Protein AF-A0A0J7YQQ3-F1 (afdb_monomer_lite)

Secondary structure (DSSP, 8-state):
-HHHHHHHTSHHHHTT---TTHHHHHHHTT----PPPHHHHHHHHHHHHHHHHHHHHHHHHHHHHHTTPPPPGGGTHHHHEEEEEEEETTEEEEEEEEEEETTEEEEEETTEEEEEEE--------

Radius of gyration: 21.78 Å; chains: 1; bounding box: 53×23×57 Å

Sequence (126 aa):
VEYLQSILETADFKNNVIHTRWLETQTQTKHVVTRPTDRNAVLLSASYIAWHVLSDARKGFLSQIERGRLVDVADTEGLQRHNVTLRYQSNKYNVIAFLTGPSTMNLRLGEYCYGPVVVRELNTSK

Organism: Beta vulgaris subsp. vulgaris (NCBI:txid3555)

Structure (mmCIF, N/CA/C/O backbone):
data_AF-A0A0J7YQQ3-F1
#
_entry.id   AF-A0A0J7YQQ3-F1
#
loop_
_atom_site.group_PDB
_atom_site.id
_atom_site.type_symbol
_atom_site.label_atom_id
_atom_site.label_alt_id
_atom_site.label_comp_id
_atom_site.label_asym_id
_atom_site.label_entity_id
_atom_site.label_seq_id
_atom_site.pdbx_PDB_ins_code
_atom_site.Cartn_x
_atom_site.Cartn_y
_atom_site.Cartn_z
_atom_site.occupancy
_atom_site.B_iso_or_equiv
_atom_site.auth_seq_id
_atom_site.auth_comp_id
_atom_site.auth_asym_id
_atom_site.auth_atom_id
_atom_site.pdbx_PDB_model_num
ATOM 1 N N . VAL A 1 1 ? -20.045 4.374 8.229 1.00 76.56 1 VAL A N 1
ATOM 2 C CA . VAL A 1 1 ? -20.725 3.097 8.565 1.00 76.56 1 VAL A CA 1
ATOM 3 C C . VAL A 1 1 ? -20.014 2.366 9.695 1.00 76.56 1 VAL A C 1
ATOM 5 O O . VAL A 1 1 ? -20.682 1.926 10.614 1.00 76.56 1 VAL A O 1
ATOM 8 N N . GLU A 1 2 ? -18.684 2.304 9.683 1.00 75.94 2 GLU A N 1
ATOM 9 C CA . GLU A 1 2 ? -17.883 1.522 10.641 1.00 75.94 2 GLU A CA 1
ATOM 10 C C . GLU A 1 2 ? -18.189 1.803 12.127 1.00 75.94 2 GLU A C 1
ATOM 12 O O . GLU A 1 2 ? -18.318 0.874 12.916 1.00 75.94 2 GLU A O 1
ATOM 17 N N . TYR A 1 3 ? -18.390 3.070 12.510 1.00 78.56 3 TYR A N 1
ATOM 18 C CA . TYR A 1 3 ? -18.772 3.427 13.882 1.00 78.56 3 TYR A CA 1
ATOM 19 C C . TYR A 1 3 ? -20.143 2.861 14.280 1.00 78.56 3 TYR A C 1
ATOM 21 O O . TYR A 1 3 ? -20.271 2.232 15.325 1.00 78.56 3 TYR A O 1
ATOM 29 N N . LEU A 1 4 ? -21.152 3.011 13.415 1.00 81.31 4 LEU A N 1
ATOM 30 C CA . LEU A 1 4 ? -22.487 2.455 13.654 1.00 81.31 4 LEU A CA 1
ATOM 31 C C . LEU A 1 4 ? -22.433 0.932 13.760 1.00 81.31 4 LEU A C 1
ATOM 33 O O . LEU A 1 4 ? -23.033 0.374 14.668 1.00 81.31 4 LEU A O 1
ATOM 37 N N . GLN A 1 5 ? -21.665 0.267 12.895 1.00 81.00 5 GLN A N 1
ATOM 38 C CA . GLN A 1 5 ? -21.470 -1.177 12.991 1.00 81.00 5 GLN A CA 1
ATOM 39 C C . GLN A 1 5 ? -20.877 -1.577 14.351 1.00 81.00 5 GLN A C 1
ATOM 41 O O . GLN A 1 5 ? -21.410 -2.467 15.006 1.00 81.00 5 GLN A O 1
ATOM 46 N N . SER A 1 6 ? -19.842 -0.871 14.816 1.00 78.06 6 SER A N 1
ATOM 47 C CA . SER A 1 6 ? -19.228 -1.156 16.120 1.00 78.06 6 SER A CA 1
ATOM 48 C C . SER A 1 6 ? -20.189 -0.952 17.296 1.00 78.06 6 SER A C 1
ATOM 50 O O . SER A 1 6 ? -20.164 -1.723 18.251 1.00 78.06 6 SER A O 1
ATOM 52 N N . ILE A 1 7 ? -21.085 0.037 17.204 1.00 81.56 7 ILE A N 1
ATOM 53 C CA . ILE A 1 7 ? -22.126 0.294 18.206 1.00 81.56 7 ILE A CA 1
ATOM 54 C C . ILE A 1 7 ? -23.133 -0.855 18.233 1.00 81.56 7 ILE A C 1
ATOM 56 O O . ILE A 1 7 ? -23.463 -1.351 19.308 1.00 81.56 7 ILE A O 1
ATOM 60 N N . LEU A 1 8 ? -23.604 -1.298 17.064 1.00 84.31 8 LEU A N 1
ATOM 61 C CA . LEU A 1 8 ? -24.582 -2.385 16.944 1.00 84.31 8 LEU A CA 1
ATOM 62 C C . LEU A 1 8 ? -24.044 -3.719 17.490 1.00 84.31 8 LEU A C 1
ATOM 64 O O . LEU A 1 8 ? -24.815 -4.593 17.886 1.00 84.31 8 LEU A O 1
ATOM 68 N N . GLU A 1 9 ? -22.721 -3.885 17.528 1.00 83.56 9 GLU A N 1
ATOM 69 C CA . GLU A 1 9 ? -22.069 -5.092 18.034 1.00 83.56 9 GLU A CA 1
ATOM 70 C C . GLU A 1 9 ? -21.902 -5.125 19.567 1.00 83.56 9 GLU A C 1
ATOM 72 O O . GLU A 1 9 ? -21.637 -6.208 20.109 1.00 83.56 9 GLU A O 1
ATOM 77 N N . THR A 1 10 ? -22.107 -4.003 20.272 1.00 83.88 10 THR A N 1
ATOM 78 C CA . THR A 1 10 ? -21.972 -3.909 21.741 1.00 83.88 10 THR A CA 1
ATOM 79 C C . THR A 1 10 ? -23.028 -4.719 22.503 1.00 83.88 10 THR A C 1
ATOM 81 O O . THR A 1 10 ? -24.152 -4.927 22.043 1.00 83.88 10 THR A O 1
ATOM 84 N N . ALA A 1 11 ? -22.667 -5.181 23.707 1.00 84.56 11 ALA A N 1
ATOM 85 C CA . ALA A 1 11 ? -23.569 -5.944 24.571 1.00 84.56 11 ALA A CA 1
ATOM 86 C C . ALA A 1 11 ? -24.794 -5.121 25.002 1.00 84.56 11 ALA A C 1
ATOM 88 O O . ALA A 1 11 ? -25.901 -5.650 25.014 1.00 84.56 11 ALA A O 1
ATOM 89 N N . ASP A 1 12 ? -24.613 -3.831 25.290 1.00 85.75 12 ASP A N 1
ATOM 90 C CA . ASP A 1 12 ? -25.701 -2.933 25.692 1.00 85.75 12 ASP A CA 1
ATOM 91 C C . ASP A 1 12 ? -26.758 -2.801 24.594 1.00 85.75 12 ASP A C 1
ATOM 93 O O . ASP A 1 12 ? -27.954 -2.883 24.871 1.00 85.75 12 ASP A O 1
ATOM 97 N N . PHE A 1 13 ? -26.322 -2.675 23.334 1.00 85.88 13 PHE A N 1
ATOM 98 C CA . PHE A 1 13 ? -27.234 -2.641 22.196 1.00 85.88 13 PHE A CA 1
ATOM 99 C C . PHE A 1 13 ? -27.955 -3.986 22.014 1.00 85.88 13 PHE A C 1
ATOM 101 O O . PHE A 1 13 ? -29.177 -4.019 21.878 1.00 85.88 13 PHE A O 1
ATOM 108 N N . LYS A 1 14 ? -27.226 -5.110 22.079 1.00 88.69 14 LYS A N 1
ATOM 109 C CA . LYS A 1 14 ? -27.794 -6.466 21.924 1.00 88.69 14 LYS A CA 1
ATOM 110 C C . LYS A 1 14 ? -28.780 -6.846 23.029 1.00 88.69 14 LYS A C 1
ATOM 112 O O . LYS A 1 14 ? -29.747 -7.552 22.761 1.00 88.69 14 LYS A O 1
ATOM 117 N N . ASN A 1 15 ? -28.548 -6.367 24.246 1.00 91.25 15 ASN A N 1
ATOM 118 C CA . ASN A 1 15 ? -29.387 -6.638 25.412 1.00 91.25 15 ASN A CA 1
ATOM 119 C C . ASN A 1 15 ? -30.461 -5.560 25.637 1.00 91.25 15 ASN A C 1
ATOM 121 O O . ASN A 1 15 ? -31.162 -5.606 26.645 1.00 91.25 15 ASN A O 1
ATOM 125 N N . ASN A 1 16 ? -30.596 -4.598 24.715 1.00 86.94 16 ASN A N 1
ATOM 126 C CA . ASN A 1 16 ? -31.542 -3.485 24.801 1.00 86.94 16 ASN A CA 1
ATOM 127 C C . ASN A 1 16 ? -31.406 -2.649 26.095 1.00 86.94 16 ASN A C 1
ATOM 129 O O . ASN A 1 16 ? -32.385 -2.128 26.629 1.00 86.94 16 ASN A O 1
ATOM 133 N N . VAL A 1 17 ? -30.180 -2.506 26.604 1.00 86.44 17 VAL A N 1
ATOM 134 C CA . VAL A 1 17 ? -29.844 -1.694 27.787 1.00 86.44 17 VAL A CA 1
ATOM 135 C C . VAL A 1 17 ? -29.351 -0.324 27.319 1.00 86.44 17 VAL A C 1
ATOM 137 O O . VAL A 1 17 ? -28.219 0.085 27.563 1.00 86.44 17 VAL A O 1
ATOM 140 N N . ILE A 1 18 ? -30.200 0.377 26.569 1.00 86.56 18 ILE A N 1
ATOM 141 C CA . ILE A 1 18 ? -29.851 1.633 25.900 1.00 86.56 18 ILE A CA 1
ATOM 142 C C . ILE A 1 18 ? -30.621 2.780 26.557 1.00 86.56 18 ILE A C 1
ATOM 144 O O . ILE A 1 18 ? -31.847 2.750 26.633 1.00 86.56 18 ILE A O 1
ATOM 148 N N . HIS A 1 19 ? -29.914 3.808 27.026 1.00 86.81 19 HIS A N 1
ATOM 149 C CA . HIS A 1 19 ? -30.513 5.023 27.591 1.00 86.81 19 HIS A CA 1
ATOM 150 C C . HIS A 1 19 ? -30.180 6.266 26.753 1.00 86.81 19 HIS A C 1
ATOM 152 O O . HIS A 1 19 ? -29.277 6.253 25.922 1.00 86.81 19 HIS A O 1
ATOM 158 N N . THR A 1 20 ? -30.867 7.385 26.993 1.00 84.38 20 THR A N 1
ATOM 159 C CA . THR A 1 20 ? -30.740 8.616 26.181 1.00 84.38 20 THR A CA 1
ATOM 160 C C . THR A 1 20 ? -29.319 9.186 26.118 1.00 84.38 20 THR A C 1
ATOM 162 O O . THR A 1 20 ? -28.935 9.745 25.099 1.00 84.38 20 THR A O 1
ATOM 165 N N . ARG A 1 21 ? -28.511 8.990 27.168 1.00 84.25 21 ARG A N 1
ATOM 166 C CA . ARG A 1 21 ? -27.089 9.394 27.219 1.00 84.25 21 ARG A CA 1
ATOM 167 C C . ARG A 1 21 ? -26.088 8.304 26.823 1.00 84.25 21 ARG A C 1
ATOM 169 O O . ARG A 1 21 ? -24.886 8.482 26.990 1.00 84.25 21 ARG A O 1
ATOM 176 N N . TRP A 1 22 ? -26.560 7.146 26.366 1.00 83.88 22 TRP A N 1
ATOM 177 C CA . TRP A 1 22 ? -25.709 5.966 26.176 1.00 83.88 22 TRP A CA 1
ATOM 178 C C . TRP A 1 22 ? -24.685 6.193 25.069 1.00 83.88 22 TRP A C 1
ATOM 180 O O . TRP A 1 22 ? -23.500 5.939 25.249 1.00 83.88 22 TRP A O 1
ATOM 190 N N . LEU A 1 23 ? -25.115 6.798 23.961 1.00 80.88 23 LEU A N 1
ATOM 191 C CA . LEU A 1 23 ? -24.217 7.156 22.868 1.00 80.88 23 LEU A CA 1
ATOM 192 C C . LEU A 1 23 ? -23.109 8.121 23.331 1.00 80.88 23 LEU A C 1
ATOM 194 O O . LEU A 1 23 ? -21.953 7.955 22.958 1.00 80.88 23 LEU A O 1
ATOM 198 N N . GLU A 1 24 ? -23.446 9.087 24.192 1.00 81.31 24 GLU A N 1
ATOM 199 C CA . GLU A 1 24 ? -22.481 10.047 24.745 1.00 81.31 24 GLU A CA 1
ATOM 200 C C . GLU A 1 24 ? -21.405 9.333 25.578 1.00 81.31 24 GLU A C 1
ATOM 202 O O . GLU A 1 24 ? -20.218 9.654 25.492 1.00 81.31 24 GLU A O 1
ATOM 207 N N . THR A 1 25 ? -21.797 8.298 26.325 1.00 76.38 25 THR A N 1
ATOM 208 C CA . THR A 1 25 ? -20.869 7.473 27.115 1.00 76.38 25 THR A CA 1
ATOM 209 C C . THR A 1 25 ? -19.975 6.605 26.221 1.00 76.38 25 THR A C 1
ATOM 211 O O . THR A 1 25 ? -18.778 6.467 26.495 1.00 76.38 25 THR A O 1
ATOM 214 N N . GLN A 1 26 ? -20.506 6.106 25.099 1.00 71.19 26 GLN A N 1
ATOM 215 C CA . GLN A 1 26 ? -19.728 5.389 24.078 1.00 71.19 26 GLN A CA 1
ATOM 216 C C . GLN A 1 26 ? -18.766 6.302 23.299 1.00 71.19 26 GLN A C 1
ATOM 218 O O . GLN A 1 26 ? -17.744 5.838 22.805 1.00 71.19 26 GLN A O 1
ATOM 223 N N . THR A 1 27 ? -19.054 7.603 23.181 1.00 66.62 27 THR A N 1
ATOM 224 C CA . THR A 1 27 ? -18.122 8.569 22.561 1.00 66.62 27 THR A CA 1
ATOM 225 C C . THR A 1 27 ? -16.991 9.021 23.487 1.00 66.62 27 THR A C 1
ATOM 227 O O . THR A 1 27 ? -15.941 9.442 23.004 1.00 66.62 27 THR A O 1
ATOM 230 N N . GLN A 1 28 ? -17.191 8.955 24.808 1.00 63.53 28 GLN A N 1
ATOM 231 C CA . GLN A 1 28 ? -16.186 9.346 25.807 1.00 63.53 28 GLN A CA 1
ATOM 232 C C . GLN A 1 28 ? -15.158 8.246 26.069 1.00 63.53 28 GLN A C 1
ATOM 234 O O . GLN A 1 28 ? -13.974 8.519 26.283 1.00 63.53 28 GLN A O 1
ATOM 239 N N . THR A 1 29 ? -15.593 6.990 26.031 1.00 61.91 29 THR A N 1
ATOM 240 C CA . THR A 1 29 ? -14.674 5.862 25.922 1.00 61.91 29 THR A CA 1
ATOM 241 C C . THR A 1 29 ? -14.057 5.910 24.527 1.00 61.91 29 THR A C 1
ATOM 243 O O . THR A 1 29 ? -14.746 6.171 23.549 1.00 61.91 29 THR A O 1
ATOM 246 N N . LYS A 1 30 ? -12.735 5.731 24.402 1.00 56.97 30 LYS A N 1
ATOM 247 C CA . LYS A 1 30 ? -12.053 5.664 23.097 1.00 56.97 30 LYS A CA 1
ATOM 248 C C . LYS A 1 30 ? -12.507 4.397 22.368 1.00 56.97 30 LYS A C 1
ATOM 250 O O . LYS A 1 30 ? -11.748 3.434 22.292 1.00 56.97 30 LYS A O 1
ATOM 255 N N . HIS A 1 31 ? -13.741 4.362 21.883 1.00 52.72 31 HIS A N 1
ATOM 256 C CA . HIS A 1 31 ? -14.275 3.226 21.161 1.00 52.72 31 HIS A CA 1
ATOM 257 C C . HIS A 1 31 ? -13.588 3.209 19.799 1.00 52.72 31 HIS A C 1
ATOM 259 O O . HIS A 1 31 ? -13.899 3.970 18.880 1.00 52.72 31 HIS A O 1
ATOM 265 N N . VAL A 1 32 ? -12.537 2.400 19.720 1.00 56.75 32 VAL A N 1
ATOM 266 C CA . VAL A 1 32 ? -11.755 2.223 18.509 1.00 56.75 32 VAL A CA 1
ATOM 267 C C . VAL A 1 32 ? -12.595 1.332 17.609 1.00 56.75 32 VAL A C 1
ATOM 269 O O . VAL A 1 32 ? -12.732 0.141 17.867 1.00 56.75 32 VAL A O 1
ATOM 272 N N . VAL A 1 33 ? -13.186 1.933 16.573 1.00 65.44 33 VAL A N 1
ATOM 273 C CA . VAL A 1 33 ? -13.641 1.222 15.369 1.00 65.44 33 VAL A CA 1
ATOM 274 C C . VAL A 1 33 ? -12.653 0.098 15.075 1.00 65.44 33 VAL A C 1
ATOM 276 O O . VAL A 1 33 ? -11.455 0.364 15.107 1.00 65.44 33 VAL A O 1
ATOM 279 N N . THR A 1 34 ? -13.117 -1.124 14.819 1.00 68.31 34 THR A N 1
ATOM 280 C CA . THR A 1 34 ? -12.255 -2.294 14.610 1.00 68.31 34 THR A CA 1
ATOM 281 C C . THR A 1 34 ? -11.208 -2.001 13.534 1.00 68.31 34 THR A C 1
ATOM 283 O O . THR A 1 34 ? -11.500 -2.004 12.340 1.00 68.31 34 THR A O 1
ATOM 286 N N . ARG A 1 35 ? -9.980 -1.688 13.958 1.00 72.31 35 ARG A N 1
ATOM 287 C CA . ARG A 1 35 ? -8.875 -1.377 13.051 1.00 72.31 35 ARG A CA 1
ATOM 288 C C . ARG A 1 35 ? -8.187 -2.674 12.642 1.00 72.31 35 ARG A C 1
ATOM 290 O O . ARG A 1 35 ? -8.079 -3.589 13.461 1.00 72.31 35 ARG A O 1
ATOM 297 N N . PRO A 1 36 ? -7.679 -2.761 11.403 1.00 80.44 36 PRO A N 1
ATOM 298 C CA . PRO A 1 36 ? -6.749 -3.823 11.056 1.00 80.44 36 PRO A CA 1
ATOM 299 C C . PRO A 1 36 ? -5.537 -3.771 11.991 1.00 80.44 36 PRO A C 1
ATOM 301 O O . PRO A 1 36 ? -5.173 -2.704 12.488 1.00 80.44 36 PRO A O 1
ATOM 304 N N . THR A 1 37 ? -4.904 -4.924 12.219 1.00 86.56 37 THR A N 1
ATOM 305 C CA . THR A 1 37 ? -3.696 -5.005 13.050 1.00 86.56 37 THR A CA 1
ATOM 306 C C . THR A 1 37 ? -2.643 -4.016 12.555 1.00 86.56 37 THR A C 1
ATOM 308 O O . THR A 1 37 ? -2.470 -3.850 11.345 1.00 86.56 37 THR A O 1
ATOM 311 N N . ASP A 1 38 ? -1.912 -3.380 13.474 1.00 87.31 38 ASP A N 1
ATOM 312 C CA . ASP A 1 38 ? -0.942 -2.328 13.132 1.00 87.31 38 ASP A CA 1
ATOM 313 C C . ASP A 1 38 ? 0.055 -2.791 12.061 1.00 87.31 38 ASP A C 1
ATOM 315 O O . ASP A 1 38 ? 0.364 -2.070 11.112 1.00 87.31 38 ASP A O 1
ATOM 319 N N . ARG A 1 39 ? 0.490 -4.053 12.155 1.00 86.38 39 ARG A N 1
ATOM 320 C CA . ARG A 1 39 ? 1.342 -4.702 11.154 1.00 86.38 39 ARG A CA 1
ATOM 321 C C . ARG A 1 39 ? 0.687 -4.742 9.773 1.00 86.38 39 ARG A C 1
ATOM 323 O O . ARG A 1 39 ? 1.336 -4.383 8.794 1.00 86.38 39 ARG A O 1
ATOM 330 N N . ASN A 1 40 ? -0.568 -5.178 9.677 1.00 88.81 40 ASN A N 1
ATOM 331 C CA . ASN A 1 40 ? -1.272 -5.250 8.397 1.00 88.81 40 ASN A CA 1
ATOM 332 C C . ASN A 1 40 ? -1.514 -3.852 7.831 1.00 88.81 40 ASN A C 1
ATOM 334 O O . ASN A 1 40 ? -1.305 -3.648 6.640 1.00 88.81 40 ASN A O 1
ATOM 338 N N . ALA A 1 41 ? -1.876 -2.881 8.672 1.00 90.56 41 ALA A N 1
ATOM 339 C CA . ALA A 1 41 ? -2.040 -1.495 8.249 1.00 90.56 41 ALA A CA 1
ATOM 340 C C . ALA A 1 41 ? -0.750 -0.946 7.616 1.00 90.56 41 ALA A C 1
ATOM 342 O O . ALA A 1 41 ? -0.786 -0.398 6.514 1.00 90.56 41 ALA A O 1
ATOM 343 N N . VAL A 1 42 ? 0.399 -1.156 8.266 1.00 91.44 42 VAL A N 1
ATOM 344 C CA . VAL A 1 42 ? 1.714 -0.739 7.754 1.00 91.44 42 VAL A CA 1
ATOM 345 C C . VAL A 1 42 ? 2.073 -1.460 6.453 1.00 91.44 42 VAL A C 1
ATOM 347 O O . VAL A 1 42 ? 2.466 -0.803 5.489 1.00 91.44 42 VAL A O 1
ATOM 350 N N . LEU A 1 43 ? 1.918 -2.786 6.387 1.00 91.19 43 LEU A N 1
ATOM 351 C CA . LEU A 1 43 ? 2.281 -3.572 5.200 1.00 91.19 43 LEU A CA 1
ATOM 352 C C . LEU A 1 43 ? 1.394 -3.257 3.990 1.00 91.19 43 LEU A C 1
ATOM 354 O O . LEU A 1 43 ? 1.908 -3.106 2.881 1.00 91.19 43 LEU A O 1
ATOM 358 N N . LEU A 1 44 ? 0.082 -3.121 4.192 1.00 91.50 44 LEU A N 1
ATOM 359 C CA . LEU A 1 44 ? -0.867 -2.771 3.131 1.00 91.50 44 LEU A CA 1
ATOM 360 C C . LEU A 1 44 ? -0.629 -1.346 2.623 1.00 91.50 44 LEU A C 1
ATOM 362 O O . LEU A 1 44 ? -0.599 -1.112 1.419 1.00 91.50 44 LEU A O 1
ATOM 366 N N . SER A 1 45 ? -0.368 -0.404 3.530 1.00 92.00 45 SER A N 1
ATOM 367 C CA . SER A 1 45 ? -0.039 0.974 3.145 1.00 92.00 45 SER A CA 1
ATOM 368 C C . SER A 1 45 ? 1.275 1.033 2.364 1.00 92.00 45 SER A C 1
ATOM 370 O O . SER A 1 45 ? 1.360 1.697 1.334 1.00 92.00 45 SER A O 1
ATOM 372 N N . ALA A 1 46 ? 2.300 0.308 2.826 1.00 92.88 46 ALA A N 1
ATOM 373 C CA . ALA A 1 46 ? 3.595 0.254 2.157 1.00 92.88 46 ALA A CA 1
ATOM 374 C C . ALA A 1 46 ? 3.495 -0.360 0.756 1.00 92.88 46 ALA A C 1
ATOM 376 O O . ALA A 1 46 ? 4.064 0.183 -0.187 1.00 92.88 46 ALA A O 1
ATOM 377 N N . SER A 1 47 ? 2.755 -1.463 0.615 1.00 92.50 47 SER A N 1
ATOM 378 C CA . SER A 1 47 ? 2.539 -2.112 -0.683 1.00 92.50 47 SER A CA 1
ATOM 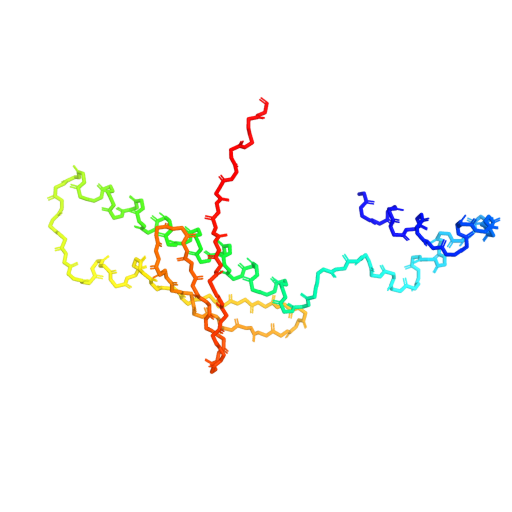379 C C . SER A 1 47 ? 1.748 -1.233 -1.647 1.00 92.50 47 SER A C 1
ATOM 381 O O . SER A 1 47 ? 2.133 -1.133 -2.808 1.00 92.50 47 SER A O 1
ATOM 383 N N . TYR A 1 48 ? 0.715 -0.534 -1.173 1.00 92.75 48 TYR A N 1
ATOM 384 C CA . TYR A 1 48 ? -0.037 0.428 -1.981 1.00 92.75 48 TYR A CA 1
ATOM 385 C C . TYR A 1 48 ? 0.854 1.561 -2.512 1.00 92.75 48 TYR A C 1
ATOM 387 O O . TYR A 1 48 ? 0.890 1.813 -3.717 1.00 92.75 48 TYR A O 1
ATOM 395 N N . ILE A 1 49 ? 1.621 2.214 -1.631 1.00 92.94 49 ILE A N 1
ATOM 396 C CA . ILE A 1 49 ? 2.512 3.319 -2.021 1.00 92.94 49 ILE A CA 1
ATOM 397 C C . ILE A 1 49 ? 3.579 2.823 -3.000 1.00 92.94 49 ILE A C 1
ATOM 399 O O . ILE A 1 49 ? 3.801 3.441 -4.040 1.00 92.94 49 ILE A O 1
ATOM 403 N N . ALA A 1 50 ? 4.220 1.693 -2.688 1.00 92.25 50 ALA A N 1
ATOM 404 C CA . ALA A 1 50 ? 5.231 1.107 -3.555 1.00 92.25 50 ALA A CA 1
ATOM 405 C C . ALA A 1 50 ? 4.669 0.767 -4.937 1.00 92.25 50 ALA A C 1
ATOM 407 O O . ALA A 1 50 ? 5.309 1.084 -5.936 1.00 92.25 50 ALA A O 1
ATOM 408 N N . TRP A 1 51 ? 3.480 0.159 -5.001 1.00 92.31 51 TRP A N 1
ATOM 409 C CA . TRP A 1 51 ? 2.834 -0.190 -6.264 1.00 92.31 51 TRP A CA 1
ATOM 410 C C . TRP A 1 51 ? 2.618 1.036 -7.145 1.00 92.31 51 TRP A C 1
ATOM 412 O O . TRP A 1 51 ? 3.001 1.011 -8.311 1.00 92.31 51 TRP A O 1
ATOM 422 N N . HIS A 1 52 ? 2.070 2.118 -6.588 1.00 91.31 52 HIS A N 1
ATOM 423 C CA . HIS A 1 52 ? 1.829 3.345 -7.344 1.00 91.31 52 HIS A CA 1
ATOM 424 C C . HIS A 1 52 ? 3.119 3.953 -7.885 1.00 91.31 52 HIS A C 1
ATOM 426 O O . HIS A 1 52 ? 3.213 4.212 -9.082 1.00 91.31 52 HIS A O 1
ATOM 432 N N . VAL A 1 53 ? 4.140 4.105 -7.038 1.00 91.31 53 VAL A N 1
ATOM 433 C CA . VAL A 1 53 ? 5.418 4.690 -7.464 1.00 91.31 53 VAL A CA 1
ATOM 434 C C . VAL A 1 53 ? 6.091 3.834 -8.539 1.00 91.31 53 VAL A C 1
ATOM 436 O O . VAL A 1 53 ? 6.565 4.362 -9.543 1.00 91.31 53 VAL A O 1
ATOM 439 N N . LEU A 1 54 ? 6.108 2.511 -8.364 1.00 90.31 54 LEU A N 1
ATOM 440 C CA . LEU A 1 54 ? 6.713 1.587 -9.325 1.00 90.31 54 LEU A CA 1
ATOM 441 C C . LEU A 1 54 ? 5.919 1.521 -10.635 1.00 90.31 54 LEU A C 1
ATOM 443 O O . LEU A 1 54 ? 6.507 1.480 -11.715 1.00 90.31 54 LEU A O 1
ATOM 447 N N . SER A 1 55 ? 4.588 1.546 -10.560 1.00 89.56 55 SER A N 1
ATOM 448 C CA . SER A 1 55 ? 3.723 1.596 -11.738 1.00 89.56 55 SER A CA 1
ATOM 449 C C . SER A 1 55 ? 3.920 2.898 -12.515 1.00 89.56 55 SER A C 1
ATOM 451 O O . SER A 1 55 ? 3.995 2.869 -13.744 1.00 89.56 55 SER A O 1
ATOM 453 N N . ASP A 1 56 ? 4.022 4.036 -11.834 1.00 90.19 56 ASP A N 1
ATOM 454 C CA . ASP A 1 56 ? 4.242 5.330 -12.482 1.00 90.19 56 ASP A CA 1
ATOM 455 C C . ASP A 1 56 ? 5.640 5.413 -13.102 1.00 90.19 56 ASP A C 1
ATOM 457 O O . ASP A 1 56 ? 5.773 5.836 -14.252 1.00 90.19 56 ASP A O 1
ATOM 461 N N . ALA A 1 57 ? 6.667 4.911 -12.409 1.00 88.94 57 ALA A N 1
ATOM 462 C CA . ALA A 1 57 ? 8.013 4.778 -12.964 1.00 88.94 57 ALA A CA 1
ATOM 463 C C . ALA A 1 57 ? 8.016 3.894 -14.222 1.00 88.94 57 ALA A C 1
ATOM 465 O O . ALA A 1 57 ? 8.609 4.257 -15.239 1.00 88.94 57 ALA A O 1
ATOM 466 N N . ARG A 1 58 ? 7.280 2.775 -14.202 1.00 88.69 58 ARG A N 1
ATOM 467 C CA . ARG A 1 58 ? 7.128 1.884 -15.359 1.00 88.69 58 ARG A CA 1
ATOM 468 C C . ARG A 1 58 ? 6.411 2.560 -16.527 1.00 88.69 58 ARG A C 1
ATOM 470 O O . ARG A 1 58 ? 6.858 2.419 -17.662 1.00 88.69 58 ARG A O 1
ATOM 477 N N . LYS A 1 59 ? 5.327 3.299 -16.278 1.00 89.44 59 LYS A N 1
ATOM 478 C CA . LYS A 1 59 ? 4.622 4.072 -17.318 1.00 89.44 59 LYS A CA 1
ATOM 479 C C . LYS A 1 59 ? 5.531 5.147 -17.917 1.00 89.44 59 LYS A C 1
ATOM 481 O O . LYS A 1 59 ? 5.593 5.285 -19.136 1.00 89.44 59 LYS A O 1
ATOM 486 N N . GLY A 1 60 ? 6.273 5.864 -17.073 1.00 88.38 60 GLY A N 1
ATOM 487 C CA . GLY A 1 60 ? 7.249 6.862 -17.506 1.00 88.38 60 GLY A CA 1
ATOM 488 C C . GLY A 1 60 ? 8.355 6.255 -18.368 1.00 88.38 60 GLY A C 1
ATOM 489 O O . GLY A 1 60 ? 8.691 6.808 -19.413 1.00 88.38 60 GLY A O 1
ATOM 490 N N . PHE A 1 61 ? 8.867 5.091 -17.975 1.00 87.94 61 PHE A N 1
ATOM 491 C CA . PHE A 1 61 ? 9.865 4.342 -18.733 1.00 87.94 61 PHE A CA 1
ATOM 492 C C . PHE A 1 61 ? 9.341 3.895 -20.104 1.00 87.94 61 PHE A C 1
ATOM 494 O O . PHE A 1 61 ? 9.989 4.141 -21.120 1.00 87.94 61 PHE A O 1
ATOM 501 N N . LEU A 1 62 ? 8.133 3.325 -20.160 1.00 89.00 62 LEU A N 1
ATOM 502 C CA . LEU A 1 62 ? 7.493 2.948 -21.426 1.00 89.00 62 LEU A CA 1
ATOM 503 C C . LEU A 1 62 ? 7.309 4.155 -22.355 1.00 89.00 62 LEU A C 1
ATOM 505 O O . LEU A 1 62 ? 7.666 4.077 -23.527 1.00 89.00 62 LEU A O 1
ATOM 509 N N . SER A 1 63 ? 6.860 5.298 -21.826 1.00 89.44 63 SER A N 1
ATOM 510 C CA . SER A 1 63 ? 6.693 6.514 -22.632 1.00 89.44 63 SER A CA 1
ATOM 511 C C . SER A 1 63 ? 8.012 7.024 -23.226 1.00 89.44 63 SER A C 1
ATOM 513 O O . SER A 1 63 ? 8.031 7.595 -24.316 1.00 89.44 63 SER A O 1
ATOM 515 N N . GLN A 1 64 ? 9.135 6.832 -22.530 1.00 87.38 64 GLN A N 1
ATOM 516 C CA . GLN A 1 64 ? 10.450 7.215 -23.049 1.00 87.38 64 GLN A CA 1
ATOM 517 C C . GLN A 1 64 ? 10.915 6.285 -24.174 1.00 87.38 64 GLN A C 1
ATOM 519 O O . GLN A 1 64 ? 11.467 6.767 -25.165 1.00 87.38 64 GLN A O 1
ATOM 524 N N . ILE A 1 65 ? 10.643 4.984 -24.050 1.00 88.75 65 ILE A N 1
ATOM 525 C CA . ILE A 1 65 ? 10.921 4.000 -25.104 1.00 88.75 65 ILE A CA 1
ATOM 526 C C . ILE A 1 65 ? 10.092 4.302 -26.354 1.00 88.75 65 ILE A C 1
ATOM 528 O O . ILE A 1 65 ? 10.635 4.309 -27.455 1.00 88.75 65 ILE A O 1
ATOM 532 N N . GLU A 1 66 ? 8.803 4.614 -26.199 1.00 90.69 66 GLU A N 1
ATOM 533 C CA . GLU A 1 66 ? 7.918 4.986 -27.315 1.00 90.69 66 GLU A CA 1
ATOM 534 C C . GLU A 1 66 ? 8.430 6.207 -28.092 1.00 90.69 66 GLU A C 1
ATOM 536 O O . GLU A 1 66 ? 8.223 6.319 -29.298 1.00 90.69 66 GLU A O 1
ATOM 541 N N . ARG A 1 67 ? 9.143 7.113 -27.414 1.00 91.38 67 ARG A N 1
ATOM 542 C CA . ARG A 1 67 ? 9.773 8.299 -28.015 1.00 91.38 67 ARG A CA 1
ATOM 543 C C . ARG A 1 67 ? 11.157 8.020 -28.614 1.00 91.38 67 ARG A C 1
ATOM 545 O O . ARG A 1 67 ? 11.808 8.956 -29.070 1.00 91.38 67 ARG A O 1
ATOM 552 N N . GLY A 1 68 ? 11.618 6.769 -28.605 1.00 87.00 68 GLY A N 1
ATOM 553 C CA . GLY A 1 68 ? 12.903 6.358 -29.171 1.00 87.00 68 GLY A CA 1
ATOM 554 C C . GLY A 1 68 ? 14.121 6.714 -28.315 1.00 87.00 68 GLY A C 1
ATOM 555 O O . GLY A 1 68 ? 15.233 6.772 -28.840 1.00 87.00 68 GLY A O 1
ATOM 556 N N . ARG A 1 69 ? 13.948 6.973 -27.010 1.00 84.56 69 ARG A N 1
ATOM 557 C CA . ARG A 1 69 ? 15.085 7.220 -26.111 1.00 84.56 69 ARG A CA 1
ATOM 558 C C . ARG A 1 69 ? 15.868 5.920 -25.888 1.00 84.56 69 ARG A C 1
ATOM 560 O O . ARG A 1 69 ? 15.283 4.882 -25.591 1.00 84.56 69 ARG A O 1
ATOM 567 N N . LEU A 1 70 ? 17.196 5.998 -25.985 1.00 77.38 70 LEU A N 1
ATOM 568 C CA . LEU A 1 70 ? 18.091 4.903 -25.610 1.00 77.38 70 LEU A CA 1
ATOM 569 C C . LEU A 1 70 ? 18.036 4.694 -24.092 1.00 77.38 70 LEU A C 1
ATOM 571 O O . LEU A 1 70 ? 18.227 5.640 -23.329 1.00 77.38 70 LEU A O 1
ATOM 575 N N . VAL A 1 71 ? 17.741 3.462 -23.686 1.00 78.88 71 VAL A N 1
ATOM 576 C CA . VAL A 1 71 ? 17.661 3.047 -22.283 1.00 78.88 71 VAL A CA 1
ATOM 577 C C . VAL A 1 71 ? 19.061 2.745 -21.768 1.00 78.88 71 VAL A C 1
ATOM 579 O O . VAL A 1 71 ? 19.762 1.927 -22.367 1.00 78.88 71 VAL A O 1
ATOM 582 N N . ASP A 1 72 ? 19.434 3.354 -20.645 1.00 78.88 72 ASP A N 1
ATOM 583 C CA . ASP A 1 72 ? 20.633 2.980 -19.893 1.00 78.88 72 ASP A CA 1
ATOM 584 C C . ASP A 1 72 ? 20.267 2.089 -18.691 1.00 78.88 72 ASP A C 1
ATOM 586 O O . ASP A 1 72 ? 19.127 2.069 -18.219 1.00 78.88 72 ASP A O 1
ATOM 590 N N . VAL A 1 73 ? 21.240 1.355 -18.156 1.00 75.06 73 VAL A N 1
ATOM 591 C CA . VAL A 1 73 ? 21.076 0.493 -16.974 1.00 75.06 73 VAL A CA 1
ATOM 592 C C . VAL A 1 73 ? 20.578 1.309 -15.775 1.00 75.06 73 VAL A C 1
ATOM 594 O O . VAL A 1 73 ? 19.716 0.844 -15.027 1.00 75.06 73 VAL A O 1
ATOM 597 N N . ALA A 1 74 ? 21.031 2.559 -15.649 1.00 75.38 74 ALA A N 1
ATOM 598 C CA . ALA A 1 74 ? 20.593 3.487 -14.608 1.00 75.38 74 ALA A CA 1
ATOM 599 C C . ALA A 1 74 ? 19.083 3.792 -14.652 1.00 75.38 74 ALA A C 1
ATOM 601 O O . ALA A 1 74 ? 18.465 3.984 -13.605 1.00 75.38 74 ALA A O 1
ATOM 602 N N . ASP A 1 75 ? 18.460 3.770 -15.837 1.00 72.38 75 ASP A N 1
ATOM 603 C CA . ASP A 1 75 ? 17.018 4.005 -15.983 1.00 72.38 75 ASP A CA 1
ATOM 604 C C . ASP A 1 75 ? 16.183 2.815 -15.451 1.00 72.38 75 ASP A C 1
ATOM 606 O O . ASP A 1 75 ? 14.975 2.943 -15.238 1.00 72.38 75 ASP A O 1
ATOM 610 N N . THR A 1 76 ? 16.813 1.657 -15.199 1.00 72.81 76 THR A N 1
ATOM 611 C CA . THR A 1 76 ? 16.133 0.422 -14.770 1.00 72.81 76 THR A CA 1
ATOM 612 C C . THR A 1 76 ? 16.204 0.139 -13.267 1.00 72.81 76 THR A C 1
ATOM 614 O O . THR A 1 76 ? 15.343 -0.577 -12.746 1.00 72.81 76 THR A O 1
ATOM 617 N N . GLU A 1 77 ? 17.157 0.728 -12.536 1.00 71.69 77 GLU A N 1
ATOM 618 C CA . GLU A 1 77 ? 17.373 0.430 -11.107 1.00 71.69 77 GLU A CA 1
ATOM 619 C C . GLU A 1 77 ? 16.161 0.793 -10.227 1.00 71.69 77 GLU A C 1
ATOM 621 O O . GLU A 1 77 ? 15.859 0.107 -9.246 1.00 71.69 77 GLU A O 1
ATOM 626 N N . GLY A 1 78 ? 15.414 1.834 -10.608 1.00 74.44 78 GLY A N 1
ATOM 627 C CA . GLY A 1 78 ? 14.220 2.299 -9.894 1.00 74.44 78 GLY A CA 1
ATOM 628 C C . GLY A 1 78 ? 12.926 1.548 -10.228 1.00 74.44 78 GLY A C 1
ATOM 629 O O . GLY A 1 78 ? 11.906 1.789 -9.585 1.00 74.44 78 GLY A O 1
ATOM 630 N N . LEU A 1 79 ? 12.940 0.645 -11.216 1.00 82.06 79 LEU A N 1
ATOM 631 C CA . LEU A 1 79 ? 11.729 -0.043 -11.688 1.00 82.06 79 LEU A CA 1
ATOM 632 C C . LEU A 1 79 ? 11.361 -1.268 -10.854 1.00 82.06 79 LEU A C 1
ATOM 634 O O . LEU A 1 79 ? 10.212 -1.702 -10.884 1.00 82.06 79 LEU A O 1
ATOM 638 N N . GLN A 1 80 ? 12.326 -1.850 -10.140 1.00 85.62 80 GLN A N 1
ATOM 639 C CA . GLN A 1 80 ? 12.115 -3.084 -9.377 1.00 85.62 80 GLN A CA 1
ATOM 640 C C . GLN A 1 80 ? 12.063 -2.856 -7.872 1.00 85.62 80 GLN A C 1
ATOM 642 O O . GLN A 1 80 ? 11.457 -3.658 -7.158 1.00 85.62 80 GLN A O 1
ATOM 647 N N . ARG A 1 81 ? 12.693 -1.786 -7.374 1.00 89.56 81 ARG A N 1
ATOM 648 C CA . ARG A 1 81 ? 12.856 -1.540 -5.944 1.00 89.56 81 ARG A CA 1
ATOM 649 C C . ARG A 1 81 ? 12.489 -0.110 -5.588 1.00 89.56 81 ARG A C 1
ATOM 651 O O . ARG A 1 81 ? 12.967 0.836 -6.201 1.00 89.56 81 ARG A O 1
ATOM 658 N N . HIS A 1 82 ? 11.720 0.038 -4.515 1.00 90.94 82 HIS A N 1
ATOM 659 C CA . HIS A 1 82 ? 11.402 1.342 -3.952 1.00 90.94 82 HIS A CA 1
ATOM 660 C C . HIS A 1 82 ? 11.445 1.311 -2.420 1.00 90.94 82 HIS A C 1
ATOM 662 O O . HIS A 1 82 ? 11.035 0.334 -1.792 1.00 90.94 82 HIS A O 1
ATOM 668 N N . ASN A 1 83 ? 11.967 2.375 -1.809 1.00 92.06 83 ASN A N 1
ATOM 669 C CA . ASN A 1 83 ? 12.008 2.525 -0.357 1.00 92.06 83 ASN A CA 1
ATOM 670 C C . ASN A 1 83 ? 10.862 3.430 0.105 1.00 92.06 83 ASN A C 1
ATOM 672 O O . ASN A 1 83 ? 10.860 4.627 -0.171 1.00 92.06 83 ASN 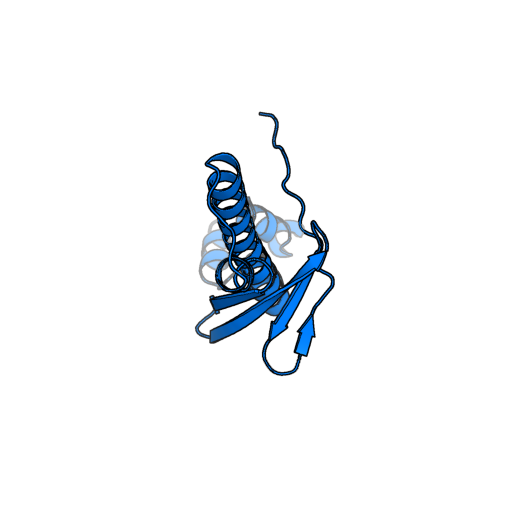A O 1
ATOM 676 N N . VAL A 1 84 ? 9.915 2.858 0.839 1.00 92.19 84 VAL A N 1
ATOM 677 C CA . VAL A 1 84 ? 8.742 3.545 1.372 1.00 92.19 84 VAL A CA 1
ATOM 678 C C . VAL A 1 84 ? 8.999 3.946 2.818 1.00 92.19 84 VAL A C 1
ATOM 680 O O . VAL A 1 84 ? 9.210 3.105 3.690 1.00 92.19 84 VAL A O 1
ATOM 683 N N . THR A 1 85 ? 8.926 5.245 3.089 1.00 92.25 85 THR A N 1
ATOM 684 C CA . THR A 1 85 ? 8.926 5.779 4.455 1.00 92.25 85 THR A CA 1
ATOM 685 C C . THR A 1 85 ? 7.503 6.158 4.842 1.00 92.25 85 THR A C 1
ATOM 687 O O . THR A 1 85 ? 6.892 6.994 4.182 1.00 92.25 85 THR A O 1
ATOM 690 N N . LEU A 1 86 ? 6.983 5.587 5.926 1.00 90.94 86 LEU A N 1
ATOM 691 C CA . LEU A 1 86 ? 5.638 5.879 6.429 1.00 90.94 86 LEU A CA 1
ATOM 692 C C . LEU A 1 86 ? 5.652 6.121 7.942 1.00 90.94 86 LEU A C 1
ATOM 694 O O . LEU A 1 86 ? 6.517 5.619 8.662 1.00 90.94 86 LEU A O 1
ATOM 698 N N . ARG A 1 87 ? 4.693 6.906 8.436 1.00 91.81 87 ARG A N 1
ATOM 699 C CA . ARG A 1 87 ? 4.464 7.113 9.873 1.00 91.81 87 ARG A CA 1
ATOM 700 C C . ARG A 1 87 ? 3.075 6.606 10.239 1.00 91.81 87 ARG A C 1
ATOM 702 O O . ARG A 1 87 ? 2.097 7.049 9.646 1.00 91.81 87 ARG A O 1
ATOM 709 N N . TYR A 1 88 ? 2.992 5.707 11.214 1.00 90.06 88 TYR A N 1
ATOM 710 C CA . TYR A 1 88 ? 1.736 5.136 11.697 1.00 90.06 88 TYR A CA 1
ATOM 711 C C . TYR A 1 88 ? 1.739 5.091 13.226 1.00 90.06 88 TYR A C 1
ATOM 713 O O . TYR A 1 88 ? 2.702 4.616 13.818 1.00 90.06 88 TYR A O 1
ATOM 721 N N . GLN A 1 89 ? 0.688 5.630 13.857 1.00 85.00 89 GLN A N 1
ATOM 722 C CA . GLN A 1 89 ? 0.544 5.725 15.321 1.00 85.00 89 GLN A CA 1
ATOM 723 C C . GLN A 1 89 ? 1.826 6.213 16.037 1.00 85.00 89 GLN A C 1
ATOM 725 O O . GLN A 1 89 ? 2.309 5.591 16.976 1.00 85.00 89 GLN A O 1
ATOM 730 N N . SER A 1 90 ? 2.401 7.323 15.557 1.00 87.62 90 SER A N 1
ATOM 731 C CA . SER A 1 90 ? 3.651 7.937 16.057 1.00 87.62 90 SER A CA 1
ATOM 732 C C . SER A 1 90 ? 4.951 7.157 15.807 1.00 87.62 90 SER A C 1
ATOM 734 O O . SER A 1 90 ? 6.028 7.699 16.051 1.00 87.62 90 SER A O 1
ATOM 736 N N . ASN A 1 91 ? 4.890 5.955 15.230 1.00 89.19 91 ASN A N 1
ATOM 737 C CA . ASN A 1 91 ? 6.065 5.177 14.843 1.00 89.19 91 ASN A CA 1
ATOM 738 C C . ASN A 1 91 ? 6.435 5.416 13.375 1.00 89.19 91 ASN A C 1
ATOM 740 O O . ASN A 1 91 ? 5.570 5.474 12.497 1.00 89.19 91 ASN A O 1
ATOM 744 N N . LYS A 1 92 ? 7.736 5.547 13.095 1.00 92.12 92 LYS A N 1
ATOM 745 C CA . LYS A 1 92 ? 8.274 5.656 11.732 1.00 92.12 92 LYS A CA 1
ATOM 746 C C . LYS A 1 92 ? 8.714 4.277 11.244 1.00 92.12 92 LYS A C 1
ATOM 748 O O . LYS A 1 92 ? 9.537 3.634 11.887 1.00 92.12 92 LYS A O 1
ATOM 753 N N . TYR A 1 93 ? 8.224 3.873 10.078 1.00 91.88 93 TYR A N 1
ATOM 754 C CA . TYR A 1 93 ? 8.585 2.625 9.416 1.00 91.88 93 TYR A CA 1
ATOM 755 C C . TYR A 1 93 ? 9.267 2.925 8.081 1.00 91.88 93 TYR A C 1
ATOM 757 O O . TYR A 1 93 ? 8.784 3.747 7.301 1.00 91.88 93 TYR A O 1
ATOM 765 N N . ASN A 1 94 ? 10.377 2.235 7.820 1.00 93.12 94 ASN A N 1
ATOM 766 C CA . ASN A 1 94 ? 11.077 2.263 6.538 1.00 93.12 94 ASN A CA 1
ATOM 767 C C . ASN A 1 94 ? 10.978 0.865 5.923 1.00 93.12 94 ASN A C 1
ATOM 769 O O . ASN A 1 94 ? 11.583 -0.080 6.435 1.00 93.12 94 ASN A O 1
ATOM 773 N N . VAL A 1 95 ? 10.190 0.730 4.863 1.00 92.94 95 VAL A N 1
ATOM 774 C CA . VAL A 1 95 ? 9.906 -0.542 4.197 1.00 92.94 95 VAL A CA 1
ATOM 775 C C . VAL A 1 95 ? 10.499 -0.509 2.798 1.00 92.94 95 VAL A C 1
ATOM 777 O O . VAL A 1 95 ? 10.199 0.378 2.009 1.00 92.94 95 VAL A O 1
ATOM 780 N N . ILE A 1 96 ? 11.301 -1.508 2.459 1.00 93.06 96 ILE A N 1
ATOM 781 C CA . ILE A 1 96 ? 11.824 -1.685 1.107 1.00 93.06 96 ILE A CA 1
ATOM 782 C C . ILE A 1 96 ? 10.898 -2.643 0.364 1.00 93.06 96 ILE A C 1
ATOM 784 O O . ILE A 1 96 ? 10.816 -3.816 0.720 1.00 93.06 96 ILE A O 1
ATOM 788 N N . ALA A 1 97 ? 10.231 -2.161 -0.675 1.00 92.44 97 ALA A N 1
ATOM 789 C CA . ALA A 1 97 ? 9.425 -2.985 -1.562 1.00 92.44 97 ALA A CA 1
ATOM 790 C C . ALA A 1 97 ? 10.244 -3.421 -2.779 1.00 92.44 97 ALA A C 1
ATOM 792 O O . ALA A 1 97 ? 10.982 -2.619 -3.358 1.00 92.44 97 ALA A O 1
ATOM 793 N N . PHE A 1 98 ? 10.112 -4.689 -3.157 1.00 91.62 98 PHE A N 1
ATOM 794 C CA . PHE A 1 98 ? 10.762 -5.272 -4.324 1.00 91.62 98 PHE A CA 1
ATOM 795 C C . PHE A 1 98 ? 9.762 -6.105 -5.116 1.00 91.62 98 PHE A C 1
ATOM 797 O O . PHE A 1 98 ? 9.094 -6.985 -4.568 1.00 91.62 98 PHE A O 1
ATOM 804 N N . 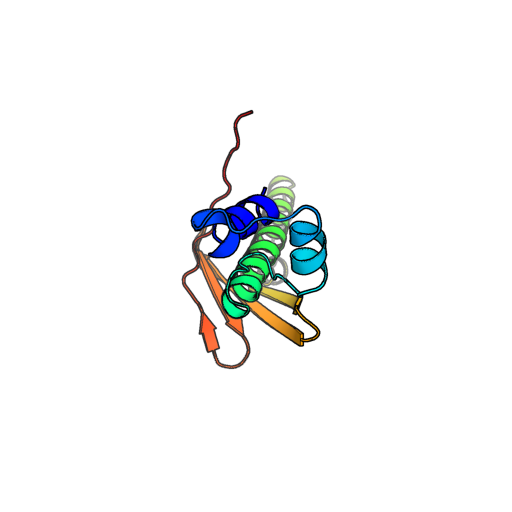LEU A 1 99 ? 9.656 -5.814 -6.410 1.00 89.81 99 LEU A N 1
ATOM 805 C CA . LEU A 1 99 ? 8.845 -6.592 -7.336 1.00 89.81 99 LEU A CA 1
ATOM 806 C C . LEU A 1 99 ? 9.530 -7.929 -7.603 1.00 89.81 99 LEU A C 1
ATOM 808 O O . LEU A 1 99 ? 10.685 -7.982 -8.015 1.00 89.81 99 LEU A O 1
ATOM 812 N N . THR A 1 100 ? 8.801 -9.011 -7.366 1.00 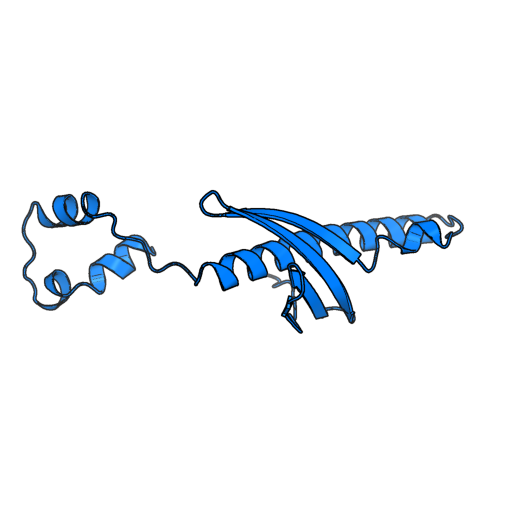88.81 100 THR A N 1
ATOM 813 C CA . THR A 1 100 ? 9.237 -10.378 -7.686 1.00 88.81 100 THR A CA 1
ATOM 814 C C . THR A 1 100 ? 8.602 -10.896 -8.968 1.00 88.81 100 THR A C 1
ATOM 816 O O . THR A 1 100 ? 9.073 -11.871 -9.544 1.00 88.81 100 THR A O 1
ATOM 819 N N . GLY A 1 101 ? 7.543 -10.239 -9.432 1.00 86.38 101 GLY A N 1
ATOM 820 C CA . GLY A 1 101 ? 6.817 -10.600 -10.638 1.00 86.38 101 GLY A CA 1
ATOM 821 C C . GLY A 1 101 ? 5.927 -9.452 -11.116 1.00 86.38 101 GLY A C 1
ATOM 822 O O . GLY A 1 101 ? 5.952 -8.367 -10.533 1.00 86.38 101 GLY A O 1
ATOM 823 N N . PRO A 1 102 ? 5.116 -9.672 -12.166 1.00 85.00 102 PRO A N 1
ATOM 824 C CA . PRO A 1 102 ? 4.338 -8.610 -12.808 1.00 85.00 102 PRO A CA 1
ATOM 825 C C . PRO A 1 102 ? 3.347 -7.897 -11.882 1.00 85.00 102 PRO A C 1
ATOM 827 O O . PRO A 1 102 ? 3.080 -6.716 -12.071 1.00 85.00 102 PRO A O 1
ATOM 830 N N . SER A 1 103 ? 2.803 -8.620 -10.903 1.00 86.94 103 SER A N 1
ATOM 831 C CA . SER A 1 103 ? 1.803 -8.134 -9.946 1.00 86.94 103 SER A CA 1
ATOM 832 C C . SER A 1 103 ? 2.103 -8.598 -8.516 1.00 86.94 103 SER A C 1
ATOM 834 O O . SER A 1 103 ? 1.209 -8.648 -7.671 1.00 86.94 103 SER A O 1
ATOM 836 N N . THR A 1 104 ? 3.337 -9.038 -8.262 1.00 91.19 104 THR A N 1
ATOM 837 C CA . THR A 1 104 ? 3.752 -9.619 -6.983 1.00 91.19 104 THR A CA 1
ATOM 838 C C . THR A 1 104 ? 4.933 -8.853 -6.425 1.00 91.19 104 THR A C 1
ATOM 840 O O . THR A 1 104 ? 5.906 -8.579 -7.132 1.00 91.19 104 THR A O 1
ATOM 843 N N . MET A 1 105 ? 4.852 -8.522 -5.142 1.00 91.75 105 MET A N 1
ATOM 844 C CA . MET A 1 105 ? 5.907 -7.819 -4.431 1.00 91.75 105 MET A CA 1
ATOM 845 C C . MET A 1 105 ? 6.195 -8.466 -3.089 1.00 91.75 105 MET A C 1
ATOM 847 O O . MET A 1 105 ? 5.317 -9.023 -2.429 1.00 91.75 105 MET A O 1
ATOM 851 N N . ASN A 1 106 ? 7.436 -8.324 -2.666 1.00 93.25 106 ASN A N 1
ATOM 852 C CA . ASN A 1 106 ? 7.871 -8.634 -1.323 1.00 93.25 106 ASN A CA 1
ATOM 853 C C . ASN A 1 106 ? 8.279 -7.324 -0.635 1.00 93.25 106 ASN A C 1
ATOM 855 O O . ASN A 1 106 ? 8.744 -6.374 -1.268 1.00 93.25 106 ASN A O 1
ATOM 859 N N . LEU A 1 107 ? 8.077 -7.270 0.674 1.00 92.12 107 LEU A N 1
ATOM 860 C CA . LEU A 1 107 ? 8.326 -6.113 1.522 1.00 92.12 107 LEU A CA 1
ATOM 861 C C . LEU A 1 107 ? 9.373 -6.496 2.564 1.00 92.12 107 LEU A C 1
ATOM 863 O O . LEU A 1 107 ? 9.194 -7.461 3.300 1.00 92.12 107 LEU A O 1
ATOM 867 N N . ARG A 1 108 ? 10.460 -5.740 2.672 1.00 93.00 108 ARG A N 1
ATOM 868 C CA . ARG A 1 108 ? 11.483 -5.920 3.704 1.00 93.00 108 ARG A CA 1
ATOM 869 C C . ARG A 1 108 ? 11.393 -4.776 4.701 1.00 93.00 108 ARG A C 1
ATOM 871 O O . ARG A 1 108 ? 11.515 -3.613 4.323 1.00 93.00 108 ARG A O 1
ATOM 878 N N . LEU A 1 109 ? 11.199 -5.113 5.968 1.00 90.56 109 LEU A N 1
ATOM 879 C CA . LEU A 1 109 ? 11.189 -4.177 7.089 1.00 90.56 109 LEU A CA 1
ATOM 880 C C . LEU A 1 109 ? 12.282 -4.621 8.066 1.00 90.56 109 LEU A C 1
ATOM 882 O O . LEU A 1 109 ? 12.110 -5.596 8.798 1.00 90.56 109 LEU A O 1
ATOM 886 N N . GLY A 1 110 ? 13.418 -3.922 8.048 1.00 87.31 110 GLY A N 1
ATOM 887 C CA . GLY A 1 110 ? 14.616 -4.355 8.771 1.00 87.31 110 GLY A CA 1
ATOM 888 C C . GLY A 1 110 ? 15.121 -5.703 8.249 1.00 87.31 110 GLY A C 1
ATOM 889 O O . GLY A 1 110 ? 15.342 -5.857 7.047 1.00 87.31 110 GLY A O 1
ATOM 890 N N . GLU A 1 111 ? 15.271 -6.678 9.144 1.00 86.38 111 GLU A N 1
ATOM 891 C CA . GLU A 1 111 ? 15.699 -8.046 8.810 1.00 86.38 111 GLU A CA 1
ATOM 892 C C . GLU A 1 111 ? 14.549 -8.938 8.322 1.00 86.38 111 GLU A C 1
ATOM 894 O O . GLU A 1 111 ? 14.775 -9.964 7.681 1.00 86.38 111 GLU A O 1
ATOM 899 N N . TYR A 1 112 ? 13.301 -8.536 8.570 1.00 88.06 112 TYR A N 1
ATOM 900 C CA . TYR A 1 112 ? 12.137 -9.340 8.226 1.00 88.06 112 TYR A CA 1
ATOM 901 C C . TYR A 1 112 ? 11.711 -9.115 6.778 1.00 88.06 112 TYR A C 1
ATOM 903 O O . TYR A 1 112 ? 11.574 -7.982 6.311 1.00 88.06 112 TYR A O 1
ATOM 911 N N . CYS A 1 113 ? 11.451 -10.220 6.084 1.00 88.06 113 CYS A N 1
ATOM 912 C CA . CYS A 1 113 ? 10.864 -10.242 4.754 1.00 88.06 113 CYS A CA 1
ATOM 913 C C . CYS A 1 113 ? 9.404 -10.701 4.852 1.00 88.06 113 CYS A C 1
ATOM 915 O O . CYS A 1 113 ? 9.108 -11.740 5.439 1.00 88.06 113 CYS A O 1
ATOM 917 N N . TYR A 1 114 ? 8.498 -9.927 4.270 1.00 86.88 114 TYR A N 1
ATOM 918 C CA . TYR A 1 114 ? 7.067 -10.180 4.229 1.00 86.88 114 TYR A CA 1
ATOM 919 C C . TYR A 1 114 ? 6.626 -10.315 2.771 1.00 86.88 114 TYR A C 1
ATOM 921 O O . TYR A 1 114 ? 6.862 -9.421 1.963 1.00 86.88 114 TYR A O 1
ATOM 929 N N . GLY A 1 115 ? 5.982 -11.425 2.422 1.00 81.69 115 GLY A N 1
ATOM 930 C CA . GLY A 1 115 ? 5.494 -11.663 1.065 1.00 81.69 115 GLY A CA 1
ATOM 931 C C . GLY A 1 115 ? 5.297 -13.149 0.757 1.00 81.69 115 GLY A C 1
ATOM 932 O O . GLY A 1 115 ? 5.614 -13.985 1.607 1.00 81.69 115 GLY A O 1
ATOM 933 N N . PRO A 1 116 ? 4.785 -13.479 -0.442 1.00 85.00 116 PRO A N 1
ATOM 934 C CA . PRO A 1 116 ? 4.452 -12.556 -1.534 1.00 85.00 116 PRO A CA 1
ATOM 935 C C . PRO A 1 116 ? 3.103 -11.844 -1.356 1.00 85.00 116 PRO A C 1
ATOM 937 O O . PRO A 1 116 ? 2.085 -12.469 -1.067 1.00 85.00 116 PRO A O 1
ATOM 940 N N . VAL A 1 117 ? 3.092 -10.524 -1.564 1.00 88.31 117 VAL A N 1
ATOM 941 C CA . VAL A 1 117 ? 1.876 -9.701 -1.650 1.00 88.31 117 VAL A CA 1
ATOM 942 C C . VAL A 1 117 ? 1.492 -9.565 -3.120 1.00 88.31 117 VAL A C 1
ATOM 944 O O . VAL A 1 117 ? 2.290 -9.102 -3.936 1.00 88.31 117 VAL A O 1
ATOM 947 N N . VAL A 1 118 ? 0.272 -9.976 -3.461 1.00 90.12 118 VAL A N 1
ATOM 948 C CA . VAL A 1 118 ? -0.282 -9.842 -4.813 1.00 90.12 118 VAL A CA 1
ATOM 949 C C . VAL A 1 118 ? -1.120 -8.571 -4.869 1.00 90.12 118 VAL A C 1
ATOM 951 O O . VAL A 1 118 ? -2.078 -8.439 -4.110 1.00 90.12 118 VAL A O 1
ATOM 954 N N . VAL A 1 119 ? -0.781 -7.653 -5.772 1.00 88.69 119 VAL A N 1
ATOM 955 C CA . VAL A 1 119 ? -1.531 -6.407 -5.978 1.00 88.69 119 VAL A CA 1
ATOM 956 C C . VAL A 1 119 ? -2.298 -6.496 -7.289 1.00 88.69 119 VAL A C 1
ATOM 958 O O . VAL A 1 119 ? -1.750 -6.894 -8.315 1.00 88.69 119 VAL A O 1
ATOM 961 N N . ARG A 1 120 ? -3.588 -6.156 -7.254 1.00 88.44 120 ARG A N 1
ATOM 962 C CA . ARG A 1 120 ? -4.446 -6.069 -8.438 1.00 88.44 120 ARG A CA 1
ATOM 963 C C . ARG A 1 120 ? -5.270 -4.797 -8.355 1.00 88.44 120 ARG A C 1
ATOM 965 O O . 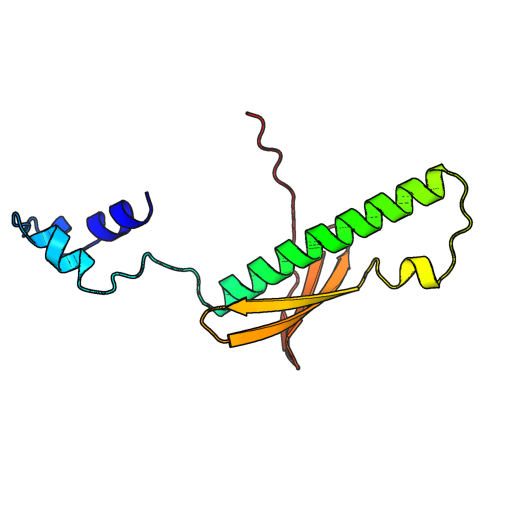ARG A 1 120 ? -5.896 -4.537 -7.332 1.00 88.44 120 ARG A O 1
ATOM 972 N N . GLU A 1 121 ? -5.268 -4.030 -9.434 1.00 85.38 121 GLU A N 1
ATOM 973 C CA . GLU A 1 121 ? -6.130 -2.862 -9.567 1.00 85.38 121 GLU A CA 1
ATOM 974 C C . GLU A 1 121 ? -7.549 -3.330 -9.894 1.00 85.38 121 GLU A C 1
ATOM 976 O O . GLU A 1 121 ? -7.769 -4.122 -10.813 1.00 85.38 121 GLU A O 1
ATOM 981 N N . LEU A 1 122 ? -8.512 -2.885 -9.092 1.00 88.50 122 LEU A N 1
ATOM 982 C CA . LEU A 1 122 ? -9.920 -3.182 -9.307 1.00 88.50 122 LEU A CA 1
ATOM 983 C C . LEU A 1 122 ? -10.499 -2.109 -10.228 1.00 88.50 122 LEU A C 1
ATOM 985 O O . LEU A 1 122 ? -10.564 -0.941 -9.851 1.00 88.50 122 LEU A O 1
ATOM 989 N N . ASN A 1 123 ? -10.956 -2.506 -11.415 1.00 83.12 123 ASN A N 1
ATOM 990 C CA . ASN A 1 123 ? -11.770 -1.633 -12.253 1.00 83.12 123 ASN A CA 1
ATOM 991 C C . ASN A 1 123 ? -13.172 -1.563 -11.652 1.00 83.12 123 ASN A C 1
ATOM 993 O O . ASN A 1 123 ? -14.003 -2.442 -11.875 1.00 83.12 123 ASN A O 1
ATOM 997 N N . THR A 1 124 ? -13.441 -0.521 -10.876 1.00 76.12 124 THR A N 1
ATOM 998 C CA . THR A 1 124 ? -14.804 -0.177 -10.483 1.00 76.12 124 THR A CA 1
ATOM 999 C C . THR A 1 124 ? -15.497 0.474 -11.675 1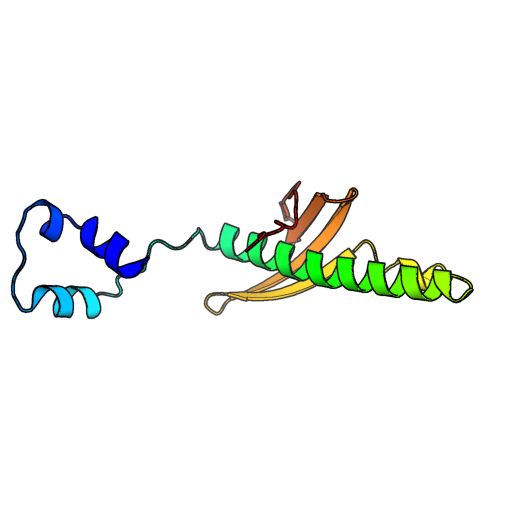.00 76.12 124 THR A C 1
ATOM 1001 O O . THR A 1 124 ? -15.450 1.688 -11.861 1.00 76.12 124 THR A O 1
ATOM 1004 N N . SER A 1 125 ? -16.131 -0.345 -12.518 1.00 54.25 125 SER A N 1
ATOM 1005 C CA . SER A 1 125 ? -17.169 0.150 -13.422 1.00 54.25 125 SER A CA 1
ATOM 1006 C C . SER A 1 125 ? -18.264 0.779 -12.559 1.00 54.25 125 SER A C 1
ATOM 1008 O O . SER A 1 125 ? -18.877 0.081 -11.749 1.00 54.25 125 SER A O 1
ATOM 1010 N N . LYS A 1 126 ? -18.428 2.097 -12.672 1.00 46.16 126 LYS A N 1
ATOM 1011 C CA . LYS A 1 126 ? -19.569 2.813 -12.100 1.00 46.16 126 LYS A CA 1
ATOM 1012 C C . LYS A 1 126 ? -20.838 2.500 -12.876 1.00 46.16 126 LYS A C 1
ATOM 1014 O O . LYS A 1 126 ? -20.729 2.361 -14.114 1.00 46.16 126 LYS A O 1
#

InterPro domains:
  IPR049076 Acetyl-CoA carboxylase [PTHR45728] (1-111)

pLDDT: mean 84.33, std 9.34, range [46.16, 93.25]

Foldseek 3Di:
DLVVVLVCPDPCNVVVVDDPCRVVVVVVPPSDRDDDDPVCVVVVVQCVVLCVQLVVLVVVVVVCVVVVDDDDPVSCPSNFKDWDWDADPNDIWIWIWGDPDDQWIWIDTPPDIHDRDGDDDDPPPD